Protein AF-A0A0B1SII4-F1 (afdb_monomer)

Structure (mmCIF, N/CA/C/O backbone):
data_AF-A0A0B1SII4-F1
#
_entry.id   AF-A0A0B1SII4-F1
#
loop_
_atom_site.group_PDB
_atom_site.id
_atom_site.type_symbol
_atom_site.label_atom_id
_atom_site.label_alt_id
_atom_site.label_comp_id
_atom_site.label_asym_id
_atom_site.label_entity_id
_atom_site.label_seq_id
_atom_site.pdbx_PDB_ins_code
_atom_site.Cartn_x
_atom_site.Cartn_y
_atom_site.Cartn_z
_atom_site.occupancy
_atom_site.B_iso_or_equiv
_atom_site.auth_seq_id
_atom_site.auth_comp_id
_atom_site.auth_asym_id
_atom_site.auth_atom_id
_atom_site.pdbx_PDB_model_num
ATOM 1 N N . MET A 1 1 ? 3.718 4.381 1.912 1.00 47.94 1 MET A N 1
ATOM 2 C CA . MET A 1 1 ? 2.549 3.876 2.664 1.00 47.94 1 MET A CA 1
ATOM 3 C C . MET A 1 1 ? 2.868 4.078 4.129 1.00 47.94 1 MET A C 1
ATOM 5 O O . MET A 1 1 ? 3.749 3.395 4.626 1.00 47.94 1 MET A O 1
ATOM 9 N N . ASN A 1 2 ? 2.247 5.056 4.789 1.00 59.69 2 ASN A N 1
ATOM 10 C CA . ASN A 1 2 ? 2.608 5.372 6.170 1.00 59.69 2 ASN A CA 1
ATOM 11 C C . ASN A 1 2 ? 1.956 4.338 7.096 1.00 59.69 2 ASN A C 1
ATOM 13 O O . ASN A 1 2 ? 0.733 4.242 7.186 1.00 59.69 2 ASN A O 1
ATOM 17 N N . VAL A 1 3 ? 2.785 3.557 7.780 1.00 67.88 3 VAL A N 1
ATOM 18 C CA . VAL A 1 3 ? 2.404 2.465 8.702 1.00 67.88 3 VAL A CA 1
ATOM 19 C C . VAL A 1 3 ? 1.614 2.961 9.916 1.00 67.88 3 VAL A C 1
ATOM 21 O O . VAL A 1 3 ? 1.026 2.172 10.652 1.00 67.88 3 VAL A O 1
ATOM 24 N N . CYS A 1 4 ? 1.586 4.279 10.125 1.00 70.50 4 CYS A N 1
ATOM 25 C CA . CYS A 1 4 ? 0.935 4.948 11.245 1.00 70.50 4 CYS A CA 1
ATOM 26 C C . CYS A 1 4 ? -0.553 4.592 11.404 1.00 70.50 4 CYS A C 1
ATOM 28 O O . CYS A 1 4 ? -1.051 4.591 12.529 1.00 70.50 4 CYS A O 1
ATOM 30 N N . GLY A 1 5 ? -1.245 4.224 10.319 1.00 76.62 5 GLY A N 1
ATOM 31 C CA . GLY A 1 5 ? -2.632 3.750 10.375 1.00 76.62 5 GLY A CA 1
ATOM 32 C C . GLY A 1 5 ? -2.804 2.475 11.209 1.00 76.62 5 GLY A C 1
ATOM 33 O O . GLY A 1 5 ? -3.743 2.380 11.997 1.00 76.62 5 GLY A O 1
ATOM 34 N N . PHE A 1 6 ? -1.860 1.533 11.125 1.00 78.31 6 PHE A N 1
ATOM 35 C CA . PHE A 1 6 ? -1.933 0.277 11.878 1.00 78.31 6 PHE A CA 1
ATOM 36 C C . PHE A 1 6 ? -1.805 0.488 13.390 1.00 78.31 6 PHE A C 1
ATOM 38 O O . PHE A 1 6 ? -2.457 -0.208 14.164 1.00 78.31 6 PHE A O 1
ATOM 45 N N . GLY A 1 7 ? -1.049 1.503 13.825 1.00 79.06 7 GLY A N 1
ATOM 46 C CA . GLY A 1 7 ? -0.956 1.862 15.243 1.00 79.06 7 GLY A CA 1
ATOM 47 C C . GLY A 1 7 ? -2.292 2.321 15.839 1.00 79.06 7 GLY A C 1
ATOM 48 O O . GLY A 1 7 ? -2.553 2.091 17.017 1.00 79.06 7 GLY A O 1
ATOM 49 N N . ILE A 1 8 ? -3.166 2.930 15.031 1.00 81.81 8 ILE A N 1
ATOM 50 C CA . ILE A 1 8 ? -4.516 3.315 15.464 1.00 81.81 8 ILE A CA 1
ATOM 51 C C . ILE A 1 8 ? -5.404 2.075 15.613 1.00 81.81 8 ILE A C 1
ATOM 53 O O . ILE A 1 8 ? -6.178 2.002 16.562 1.00 81.81 8 ILE A O 1
ATOM 57 N N . PHE A 1 9 ? -5.283 1.087 14.722 1.00 85.06 9 PHE A N 1
ATOM 58 C CA . PHE A 1 9 ? -6.059 -0.157 14.808 1.00 85.06 9 PHE A CA 1
ATOM 59 C C . PHE A 1 9 ? -5.733 -0.961 16.068 1.00 85.06 9 PHE A C 1
ATOM 61 O O . PHE A 1 9 ? -6.651 -1.474 16.710 1.00 85.06 9 PHE A O 1
ATOM 68 N N . GLU A 1 10 ? -4.458 -0.986 16.463 1.00 81.81 10 GLU A N 1
ATOM 69 C CA . GLU A 1 10 ? -4.010 -1.593 17.720 1.00 81.81 10 GLU A CA 1
ATOM 70 C C . GLU A 1 10 ? -4.654 -0.903 18.934 1.00 81.81 10 GLU A C 1
ATOM 72 O O . GLU A 1 10 ? -5.249 -1.555 19.794 1.00 81.81 10 GLU A O 1
ATOM 77 N N . LEU A 1 11 ? -4.626 0.437 18.972 1.00 82.56 11 LEU A N 1
ATOM 78 C CA . LEU A 1 11 ? -5.275 1.227 20.029 1.00 82.56 11 LEU A CA 1
ATOM 79 C C . LEU A 1 11 ? -6.797 1.024 20.059 1.00 82.56 11 LEU A C 1
ATOM 81 O O . LEU A 1 11 ? -7.397 0.994 21.135 1.00 82.56 11 LEU A O 1
ATOM 85 N N . ALA A 1 12 ? -7.408 0.837 18.889 1.00 83.62 12 ALA A N 1
ATOM 86 C CA . ALA A 1 12 ? -8.835 0.589 18.736 1.00 83.62 12 ALA A CA 1
ATOM 87 C C . ALA A 1 12 ? -9.228 -0.875 19.008 1.00 83.62 12 ALA A C 1
ATOM 89 O O . ALA A 1 12 ? -10.408 -1.213 18.932 1.00 83.62 12 ALA A O 1
ATOM 90 N N . LYS A 1 13 ? -8.269 -1.756 19.328 1.00 85.00 13 LYS A N 1
ATOM 91 C CA . LYS A 1 13 ? -8.484 -3.202 19.521 1.00 85.00 13 LYS A CA 1
ATOM 92 C C . LYS A 1 13 ? -9.151 -3.881 18.313 1.00 85.00 13 LYS A C 1
ATOM 94 O O . LYS A 1 13 ? -9.895 -4.854 18.470 1.00 85.00 13 LYS A O 1
ATOM 99 N N . ILE A 1 14 ? -8.895 -3.383 17.103 1.00 84.06 14 ILE A N 1
ATOM 100 C CA . ILE A 1 14 ? -9.401 -3.976 15.862 1.00 84.06 14 ILE A CA 1
ATOM 101 C C . ILE A 1 14 ? -8.502 -5.161 15.513 1.00 84.06 14 ILE A C 1
ATOM 103 O O . ILE A 1 14 ? -7.381 -4.992 15.050 1.00 84.06 14 ILE A O 1
ATOM 107 N N . LYS A 1 15 ? -9.008 -6.377 15.737 1.00 72.50 15 LYS A N 1
ATOM 108 C CA . LYS A 1 15 ? -8.231 -7.618 15.568 1.00 72.50 15 LYS A CA 1
ATOM 109 C C . LYS A 1 15 ? -7.927 -7.988 14.113 1.00 72.50 15 LYS A C 1
ATOM 111 O O . LYS A 1 15 ? -7.059 -8.818 13.880 1.00 72.50 15 LYS A O 1
ATOM 116 N N . ALA A 1 16 ? -8.657 -7.426 13.150 1.00 78.88 16 ALA A N 1
ATOM 117 C CA . ALA A 1 16 ? -8.498 -7.740 11.734 1.00 78.88 16 ALA A CA 1
ATOM 118 C C . ALA A 1 16 ? -8.536 -6.457 10.899 1.00 78.88 16 ALA A C 1
ATOM 120 O O . ALA A 1 16 ? -9.565 -5.785 10.827 1.00 78.88 16 ALA A O 1
ATOM 121 N N . ALA A 1 17 ? -7.411 -6.133 10.264 1.00 76.94 17 ALA A N 1
ATOM 122 C CA . ALA A 1 17 ?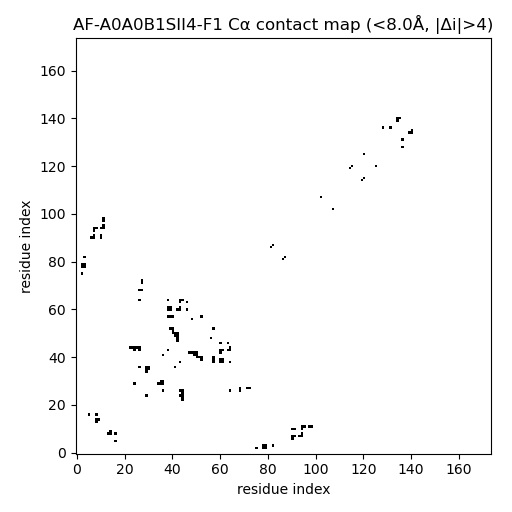 -7.278 -5.032 9.320 1.00 76.94 17 ALA A CA 1
ATOM 123 C C . ALA A 1 17 ? -6.646 -5.563 8.029 1.00 76.94 17 ALA A C 1
ATOM 125 O O . ALA A 1 17 ? -5.602 -6.210 8.073 1.00 76.94 17 ALA A O 1
ATOM 126 N N . ILE A 1 18 ? -7.276 -5.293 6.885 1.00 75.62 18 ILE A N 1
ATOM 127 C CA . ILE A 1 18 ? -6.750 -5.665 5.567 1.00 75.62 18 ILE A CA 1
ATOM 128 C C . ILE A 1 18 ? -6.206 -4.394 4.919 1.00 75.62 18 ILE A C 1
ATOM 130 O O . ILE A 1 18 ? -6.966 -3.493 4.565 1.00 75.62 18 ILE A O 1
ATOM 134 N N . GLY A 1 19 ? -4.884 -4.306 4.792 1.00 72.12 19 GLY A N 1
ATOM 135 C CA . GLY A 1 19 ? -4.238 -3.268 3.995 1.00 72.12 19 GLY A CA 1
ATOM 136 C C . GLY A 1 19 ? -4.219 -3.685 2.529 1.00 72.12 19 GLY A C 1
ATOM 137 O O . GLY A 1 19 ? -3.633 -4.711 2.202 1.00 72.12 19 GLY A O 1
ATOM 138 N N . VAL A 1 20 ? -4.841 -2.900 1.648 1.00 69.88 20 VAL A N 1
ATOM 139 C CA . VAL A 1 20 ? -4.779 -3.130 0.197 1.00 69.88 20 VAL A CA 1
ATOM 140 C C . VAL A 1 20 ? -3.715 -2.213 -0.396 1.00 69.88 20 VAL A C 1
ATOM 142 O O . VAL A 1 20 ? -3.791 -0.993 -0.259 1.00 69.88 20 VAL A O 1
ATOM 145 N N . LEU A 1 21 ? -2.722 -2.805 -1.054 1.00 70.25 21 LEU A N 1
ATOM 146 C CA . LEU A 1 21 ? -1.658 -2.100 -1.760 1.00 70.25 21 LEU A CA 1
ATOM 147 C C . LEU A 1 21 ? -1.489 -2.730 -3.146 1.00 70.25 21 LEU A C 1
ATOM 149 O O . LEU A 1 21 ? -1.474 -3.949 -3.268 1.00 70.25 21 LEU A O 1
ATOM 153 N N . SER A 1 22 ? -1.337 -1.900 -4.178 1.00 70.94 22 SER A N 1
ATOM 154 C CA . SER A 1 22 ? -1.003 -2.356 -5.530 1.00 70.94 22 SER A CA 1
ATOM 155 C C . SER A 1 22 ? 0.499 -2.200 -5.765 1.00 70.94 22 SER A C 1
ATOM 157 O O . SER A 1 22 ? 0.963 -1.106 -6.080 1.00 70.94 22 SER A O 1
ATOM 15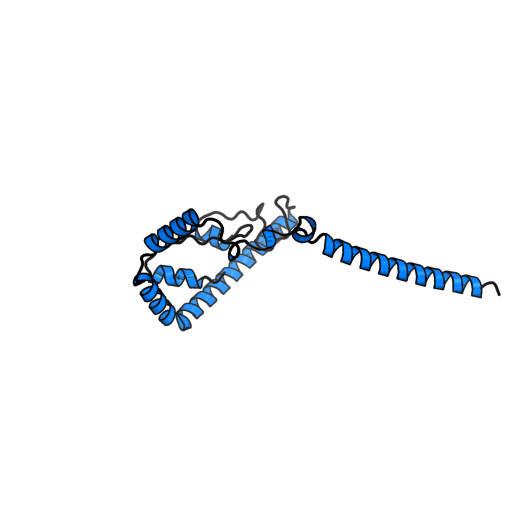9 N N . VAL A 1 23 ? 1.255 -3.284 -5.593 1.00 72.06 23 VAL A N 1
ATOM 160 C CA . VAL A 1 23 ? 2.693 -3.396 -5.902 1.00 72.06 23 VAL A CA 1
ATOM 161 C C . VAL A 1 23 ? 2.990 -4.804 -6.424 1.00 72.06 23 VAL A C 1
ATOM 163 O O . VAL A 1 23 ? 2.225 -5.721 -6.143 1.00 72.06 23 VAL A O 1
ATOM 166 N N . VAL A 1 24 ? 4.083 -4.971 -7.181 1.00 66.81 24 VAL A N 1
ATOM 167 C CA . VAL A 1 24 ? 4.459 -6.248 -7.829 1.00 66.81 24 VAL A CA 1
ATOM 168 C C . VAL A 1 24 ? 4.608 -7.377 -6.801 1.00 66.81 24 VAL A C 1
ATOM 170 O O . VAL A 1 24 ? 4.025 -8.440 -6.972 1.00 66.81 24 VAL A O 1
ATOM 173 N N . HIS A 1 25 ? 5.326 -7.121 -5.707 1.00 70.75 25 HIS A N 1
ATOM 174 C CA . HIS A 1 25 ? 5.384 -7.959 -4.510 1.00 70.75 25 HIS A CA 1
ATOM 175 C C . HIS A 1 25 ? 6.033 -7.128 -3.390 1.00 70.75 25 HIS A C 1
ATOM 177 O O . HIS A 1 25 ? 6.897 -6.293 -3.668 1.00 70.75 25 HIS A O 1
ATOM 183 N N . LEU A 1 26 ? 5.584 -7.280 -2.139 1.00 75.81 26 LEU A N 1
ATOM 184 C CA . LEU A 1 26 ? 6.151 -6.550 -0.999 1.00 75.81 26 LEU A CA 1
ATOM 185 C C . LEU A 1 26 ? 6.811 -7.527 -0.031 1.00 75.81 26 LEU A C 1
ATOM 187 O O . LEU A 1 26 ? 6.234 -7.905 0.988 1.00 75.81 26 LEU A O 1
ATOM 191 N N . ASP A 1 27 ? 8.047 -7.889 -0.354 1.00 76.06 27 ASP A N 1
ATOM 192 C CA . ASP A 1 27 ? 8.852 -8.925 0.300 1.00 76.06 27 ASP A CA 1
ATOM 193 C C . ASP A 1 27 ? 8.888 -8.785 1.832 1.00 76.06 27 ASP A C 1
ATOM 195 O O . ASP A 1 27 ? 8.830 -9.770 2.566 1.00 76.06 27 ASP A O 1
ATOM 199 N N . THR A 1 28 ? 8.946 -7.547 2.335 1.00 78.62 28 THR A N 1
ATOM 200 C CA . THR A 1 28 ? 8.970 -7.248 3.776 1.00 78.62 28 THR A CA 1
ATOM 201 C C . THR A 1 28 ? 7.666 -7.645 4.468 1.00 78.62 28 THR A C 1
ATOM 203 O O . THR A 1 28 ? 7.690 -8.179 5.574 1.00 78.62 28 THR A O 1
ATOM 206 N N . VAL A 1 29 ? 6.520 -7.390 3.829 1.00 78.69 29 VAL A N 1
ATOM 207 C CA . VAL A 1 29 ? 5.205 -7.745 4.383 1.00 78.69 29 VAL A CA 1
ATOM 208 C C . VAL A 1 29 ? 4.936 -9.233 4.204 1.00 78.69 29 VAL A C 1
ATOM 210 O O . VAL A 1 29 ? 4.465 -9.856 5.147 1.00 78.69 29 VAL A O 1
ATOM 213 N N . SER A 1 30 ? 5.311 -9.803 3.057 1.00 77.44 30 SER A N 1
ATOM 214 C CA . SER A 1 30 ? 5.264 -11.245 2.776 1.00 77.44 30 SER A CA 1
ATOM 215 C C . SER A 1 30 ? 6.014 -12.053 3.849 1.00 77.44 30 SER A C 1
ATOM 217 O O . SER A 1 30 ? 5.442 -12.916 4.515 1.00 77.44 30 SER A O 1
ATOM 219 N N . THR A 1 31 ? 7.246 -11.645 4.171 1.00 78.56 31 THR A N 1
ATOM 220 C CA . THR A 1 31 ? 8.025 -12.254 5.264 1.00 78.56 31 THR A CA 1
ATOM 221 C C . THR A 1 31 ? 7.334 -12.103 6.626 1.00 78.56 31 THR A C 1
ATOM 223 O O . THR A 1 31 ? 7.334 -13.033 7.429 1.00 78.56 31 THR A O 1
ATOM 226 N N . ALA A 1 32 ? 6.720 -10.947 6.902 1.00 77.50 32 ALA A N 1
ATOM 227 C CA . ALA A 1 32 ? 6.040 -10.691 8.173 1.00 77.50 32 ALA A CA 1
ATOM 228 C C . ALA A 1 32 ? 4.761 -11.530 8.363 1.00 77.50 32 ALA A C 1
ATOM 230 O O . ALA A 1 32 ? 4.409 -11.842 9.500 1.00 77.50 32 ALA A O 1
ATOM 231 N N . ILE A 1 33 ? 4.084 -11.912 7.275 1.00 81.25 33 ILE A N 1
ATOM 232 C CA . ILE A 1 33 ? 2.921 -12.815 7.306 1.00 81.25 33 ILE A CA 1
ATOM 233 C C . ILE A 1 33 ? 3.313 -14.300 7.221 1.00 81.25 33 ILE A C 1
ATOM 235 O O . ILE A 1 33 ? 2.436 -15.160 7.256 1.00 81.25 33 ILE A O 1
ATOM 239 N N . GLY A 1 34 ? 4.613 -14.607 7.140 1.00 79.94 34 GLY A N 1
ATOM 240 C CA . GLY A 1 34 ? 5.136 -15.973 7.074 1.00 79.94 34 GLY A CA 1
ATOM 241 C C . GLY A 1 34 ? 5.158 -16.581 5.669 1.00 79.94 34 GLY A C 1
ATOM 242 O O . GLY A 1 34 ? 5.316 -17.792 5.535 1.00 79.94 34 GLY A O 1
ATOM 243 N N . GLU A 1 35 ? 5.008 -15.770 4.625 1.00 82.31 35 GLU A N 1
ATOM 244 C CA . GLU A 1 35 ? 5.162 -16.210 3.242 1.00 82.31 35 GLU A CA 1
ATOM 245 C C . GLU A 1 35 ? 6.660 -16.202 2.851 1.00 82.31 35 GLU A C 1
ATOM 247 O O . GLU A 1 35 ? 7.370 -15.224 3.112 1.00 82.31 35 GLU A O 1
ATOM 252 N N . PRO A 1 36 ? 7.190 -17.295 2.266 1.00 80.62 36 PRO A N 1
ATOM 253 C CA . PRO A 1 36 ? 8.594 -17.373 1.881 1.00 80.62 36 PRO A CA 1
ATOM 254 C C . PRO A 1 36 ? 8.874 -16.544 0.619 1.00 80.62 36 PRO A C 1
ATOM 256 O O . PRO A 1 36 ? 8.312 -16.798 -0.444 1.00 80.62 36 PRO A O 1
ATOM 259 N N . VAL A 1 37 ? 9.812 -15.600 0.711 1.00 80.44 37 VAL A N 1
ATOM 260 C CA . VAL A 1 37 ? 10.256 -14.788 -0.433 1.00 80.44 37 VAL A CA 1
ATOM 261 C C . VAL A 1 37 ? 11.310 -15.550 -1.238 1.00 80.44 37 VAL A C 1
ATOM 263 O O . VAL A 1 37 ? 12.332 -15.972 -0.692 1.00 80.44 37 VAL A O 1
ATOM 266 N N . ILE A 1 38 ? 11.095 -15.695 -2.551 1.00 83.19 38 ILE A N 1
ATOM 267 C CA . ILE A 1 38 ? 11.994 -16.439 -3.447 1.00 83.19 38 ILE A CA 1
ATOM 268 C C . ILE A 1 38 ? 12.612 -15.491 -4.497 1.00 83.19 38 ILE A C 1
ATOM 270 O O . ILE A 1 38 ? 12.123 -15.385 -5.625 1.00 83.19 38 ILE A O 1
ATOM 274 N N . PRO A 1 39 ? 13.739 -14.826 -4.181 1.00 82.44 39 PRO A N 1
ATOM 275 C CA . PRO A 1 39 ? 14.354 -13.820 -5.054 1.00 82.44 39 PRO A CA 1
ATOM 276 C C . PRO A 1 39 ? 15.033 -14.407 -6.307 1.00 82.44 39 PRO A C 1
ATOM 278 O O . PRO A 1 39 ? 15.622 -13.672 -7.098 1.00 82.44 39 PRO A O 1
ATOM 281 N N . SER A 1 40 ? 15.005 -15.732 -6.494 1.00 81.19 40 SER A N 1
ATOM 282 C CA . SER A 1 40 ? 15.596 -16.396 -7.662 1.00 81.19 40 SER A CA 1
ATOM 283 C C . SER A 1 40 ? 14.735 -16.288 -8.921 1.00 81.19 40 SER A C 1
ATOM 285 O O . SER A 1 40 ? 15.288 -16.377 -10.015 1.00 81.19 40 SER A 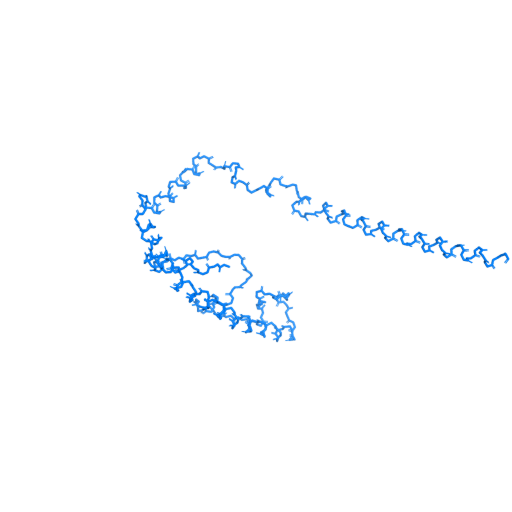O 1
ATOM 287 N N . TYR A 1 41 ? 13.423 -16.091 -8.777 1.00 81.56 41 TYR A N 1
ATOM 288 C CA . TYR A 1 41 ? 12.500 -15.864 -9.893 1.00 81.56 41 TYR A CA 1
ATOM 289 C C . TYR A 1 41 ? 11.588 -14.650 -9.672 1.00 81.56 41 TYR A C 1
ATOM 291 O O . TYR A 1 41 ? 11.132 -14.083 -10.655 1.00 81.56 41 TYR A O 1
ATOM 299 N N . VAL A 1 42 ? 11.362 -14.212 -8.423 1.00 84.12 42 VAL A N 1
ATOM 300 C CA . VAL A 1 42 ? 10.568 -13.009 -8.116 1.00 84.12 42 VAL A CA 1
ATOM 301 C C . VAL A 1 42 ? 11.463 -11.764 -8.142 1.00 84.12 42 VAL A C 1
ATOM 303 O O . VAL A 1 42 ? 12.409 -11.680 -7.347 1.00 84.12 42 VAL A O 1
ATOM 306 N N . PRO A 1 43 ? 11.203 -10.777 -9.017 1.00 83.62 43 PRO A N 1
ATOM 307 C CA . PRO A 1 43 ? 11.925 -9.510 -9.011 1.00 83.62 43 PRO A CA 1
ATOM 308 C C . PRO A 1 43 ? 11.595 -8.685 -7.761 1.00 83.62 43 PRO A C 1
ATOM 310 O O . PRO A 1 43 ? 10.431 -8.546 -7.393 1.00 83.62 43 PRO A O 1
ATOM 313 N N . GLY A 1 44 ? 12.612 -8.094 -7.127 1.00 80.06 44 GLY A N 1
ATOM 314 C CA . GLY A 1 44 ? 12.400 -7.194 -5.990 1.00 80.06 44 GLY A CA 1
ATOM 315 C C . GLY A 1 44 ? 11.662 -5.898 -6.381 1.00 80.06 44 GLY A C 1
ATOM 316 O O . GLY A 1 44 ? 11.640 -5.535 -7.559 1.00 80.06 44 GLY A O 1
ATOM 317 N N . PRO A 1 45 ? 11.136 -5.124 -5.410 1.00 72.88 45 PRO A N 1
ATOM 318 C CA . PRO A 1 45 ? 10.229 -3.981 -5.628 1.00 72.88 45 PRO A CA 1
ATOM 319 C C . PRO A 1 45 ? 10.776 -2.812 -6.477 1.00 72.88 45 PRO A C 1
ATOM 321 O O . PRO A 1 45 ? 10.021 -1.909 -6.831 1.00 72.88 45 PRO A O 1
ATOM 324 N N . TYR A 1 46 ? 12.064 -2.829 -6.836 1.00 73.00 46 TYR A N 1
ATOM 325 C CA . TYR A 1 46 ? 12.723 -1.843 -7.711 1.00 73.00 46 TYR A CA 1
ATOM 326 C C . TYR A 1 46 ? 13.550 -2.476 -8.833 1.00 73.00 46 TYR A C 1
ATOM 328 O O . TYR A 1 46 ? 14.343 -1.808 -9.502 1.00 73.00 46 TYR A O 1
ATOM 336 N N . SER A 1 47 ? 13.402 -3.782 -9.016 1.00 77.94 47 SER A N 1
ATOM 337 C CA . SER A 1 47 ? 14.089 -4.521 -10.055 1.00 77.94 47 SER A CA 1
ATOM 338 C C . SER A 1 47 ? 13.448 -4.238 -11.413 1.00 77.94 47 SER A C 1
ATOM 340 O O . SER A 1 47 ? 12.229 -4.163 -11.535 1.00 77.94 47 SER A O 1
ATOM 342 N N . LYS A 1 48 ? 14.276 -4.078 -12.449 1.00 78.62 48 LYS A N 1
ATOM 343 C CA . LYS A 1 48 ? 13.815 -3.991 -13.848 1.00 78.62 48 LYS A CA 1
ATOM 344 C C . LYS A 1 48 ? 13.748 -5.366 -14.519 1.00 78.62 48 LYS A C 1
ATOM 346 O O . LYS A 1 48 ? 13.438 -5.445 -15.704 1.00 78.62 48 LYS A O 1
ATOM 351 N N . TYR A 1 49 ? 14.122 -6.419 -13.797 1.00 81.81 49 TYR A N 1
ATOM 352 C CA . TYR A 1 49 ? 14.177 -7.772 -14.328 1.00 81.81 49 TYR A CA 1
ATOM 353 C C . TYR A 1 49 ? 12.771 -8.388 -14.335 1.00 81.81 49 TYR A C 1
ATOM 355 O O . TYR A 1 49 ? 11.978 -8.112 -13.439 1.00 81.81 49 TYR A O 1
ATOM 363 N N . GLY A 1 50 ? 12.463 -9.193 -15.352 1.00 77.56 50 GLY A N 1
ATOM 364 C CA . GLY A 1 50 ? 11.249 -10.018 -15.391 1.00 77.56 50 GLY A CA 1
ATOM 365 C C . GLY A 1 50 ? 11.504 -11.425 -14.843 1.00 77.56 50 GLY A C 1
ATOM 366 O O . GLY A 1 50 ? 12.588 -11.704 -14.340 1.00 77.56 50 GLY A O 1
ATOM 367 N N . ASP A 1 51 ? 10.538 -12.329 -15.003 1.00 76.44 51 ASP A N 1
ATOM 368 C CA . ASP A 1 51 ? 10.606 -13.706 -14.471 1.00 76.44 51 ASP A CA 1
ATOM 369 C C . ASP A 1 51 ? 11.751 -14.544 -15.082 1.00 76.44 51 ASP A C 1
ATOM 371 O O . ASP A 1 51 ? 12.258 -15.489 -14.477 1.00 76.44 51 ASP A O 1
ATOM 375 N N . GLY A 1 52 ? 12.200 -14.181 -16.287 1.00 81.38 52 GLY A N 1
ATOM 376 C CA . GLY A 1 52 ? 13.365 -14.767 -16.947 1.00 81.38 52 GLY A CA 1
ATOM 377 C C . GLY A 1 52 ? 14.661 -14.047 -16.577 1.00 81.38 52 GLY A C 1
ATOM 378 O O . GLY A 1 52 ? 15.123 -13.208 -17.344 1.00 81.38 52 GLY A O 1
ATOM 379 N N . MET A 1 53 ? 15.259 -14.384 -15.430 1.00 82.19 53 MET A N 1
ATOM 380 C CA . MET A 1 53 ? 16.552 -13.831 -14.997 1.00 82.19 53 MET A CA 1
ATOM 381 C C . MET A 1 53 ? 17.727 -14.765 -15.303 1.00 82.19 53 MET A C 1
ATOM 383 O O . MET A 1 53 ? 17.701 -15.958 -14.982 1.00 82.19 53 MET A O 1
ATOM 387 N N . ASN A 1 54 ? 18.821 -14.210 -15.825 1.00 87.75 54 ASN A N 1
ATOM 388 C CA . ASN A 1 54 ? 20.098 -14.921 -15.900 1.00 87.75 54 ASN A CA 1
ATOM 389 C C . ASN A 1 54 ? 20.788 -15.002 -14.519 1.00 87.75 54 ASN A C 1
ATOM 391 O O . ASN A 1 54 ? 20.358 -14.405 -13.533 1.00 87.75 54 ASN A O 1
ATOM 395 N N . PHE A 1 55 ? 21.875 -15.772 -14.407 1.00 88.00 55 PHE A N 1
ATOM 396 C CA . PHE A 1 55 ? 22.569 -15.972 -13.125 1.00 88.00 55 PHE A CA 1
ATOM 397 C C . PHE A 1 55 ? 23.020 -14.658 -12.456 1.00 88.00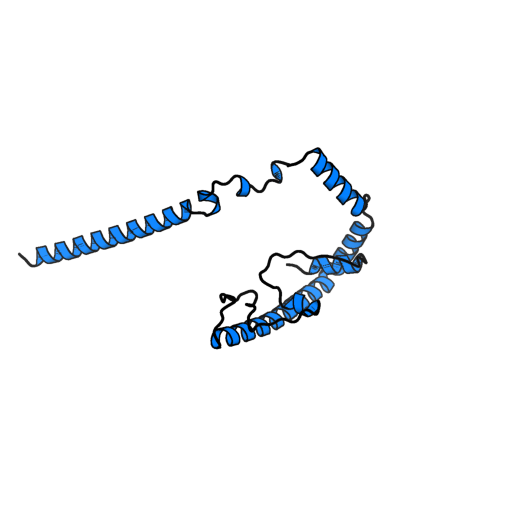 55 PHE A C 1
ATOM 399 O O . PHE A 1 55 ? 22.833 -14.488 -11.251 1.00 88.00 55 PHE A O 1
ATOM 406 N N . ILE A 1 56 ? 23.566 -13.718 -13.232 1.00 86.75 56 ILE A N 1
ATOM 407 C CA . ILE A 1 56 ? 24.069 -12.436 -12.721 1.00 86.75 56 ILE A CA 1
ATOM 408 C C . ILE A 1 56 ? 22.916 -11.529 -12.281 1.00 86.75 56 ILE A C 1
ATOM 410 O O . ILE A 1 56 ? 23.017 -10.849 -11.260 1.00 86.75 56 ILE A O 1
ATOM 414 N N . GLU A 1 57 ? 21.810 -11.534 -13.018 1.00 86.50 57 GLU A N 1
ATOM 415 C CA . GLU A 1 57 ? 20.585 -10.821 -12.657 1.00 86.50 57 GLU A CA 1
ATOM 416 C C . GLU A 1 57 ? 19.981 -11.374 -11.371 1.00 86.50 57 GLU A C 1
ATOM 418 O O . GLU A 1 57 ? 19.660 -10.585 -10.487 1.00 86.50 57 GLU A O 1
ATOM 423 N N . ARG A 1 58 ? 19.938 -12.702 -11.195 1.00 85.94 58 ARG A N 1
ATOM 424 C CA . ARG A 1 58 ? 19.494 -13.325 -9.936 1.00 85.94 58 ARG A CA 1
ATOM 425 C C . ARG A 1 58 ? 20.370 -12.919 -8.753 1.00 85.94 58 ARG A C 1
ATOM 427 O O . ARG A 1 58 ? 19.844 -12.584 -7.696 1.00 85.94 58 ARG A O 1
ATOM 434 N N . ALA A 1 59 ? 21.693 -12.891 -8.927 1.00 88.31 59 ALA A N 1
ATOM 435 C CA . ALA A 1 59 ? 22.613 -12.455 -7.874 1.00 88.31 59 ALA A CA 1
ATOM 436 C C . ALA A 1 59 ? 22.402 -10.975 -7.497 1.00 88.31 59 ALA A C 1
ATOM 438 O O . ALA A 1 59 ? 22.344 -10.629 -6.316 1.00 88.31 59 ALA A O 1
ATOM 439 N N . LYS A 1 60 ? 22.227 -10.099 -8.496 1.00 86.62 60 LYS A N 1
ATOM 440 C CA . LYS A 1 60 ? 21.921 -8.676 -8.281 1.00 86.62 60 LYS A CA 1
ATOM 441 C C . LYS A 1 60 ? 20.543 -8.470 -7.652 1.00 86.62 60 LYS A C 1
ATOM 443 O O . LYS A 1 60 ? 20.405 -7.607 -6.791 1.00 86.62 60 LYS A O 1
ATOM 448 N N . ASN A 1 61 ? 19.545 -9.253 -8.059 1.00 88.06 61 ASN A N 1
ATOM 449 C CA . ASN A 1 61 ? 18.196 -9.214 -7.504 1.00 88.06 61 ASN A CA 1
ATOM 450 C C . ASN A 1 61 ? 18.203 -9.621 -6.027 1.00 88.06 61 ASN A C 1
ATOM 452 O O . ASN A 1 61 ? 17.679 -8.883 -5.202 1.00 88.06 61 ASN A O 1
ATOM 456 N N . LEU A 1 62 ? 18.887 -10.716 -5.675 1.00 87.44 62 LEU A N 1
ATOM 457 C CA . LEU A 1 62 ? 19.061 -11.143 -4.283 1.00 87.44 62 LEU A CA 1
ATOM 458 C C . LEU A 1 62 ? 19.707 -10.045 -3.429 1.00 87.44 62 LEU A C 1
ATOM 460 O O . LEU A 1 62 ? 19.192 -9.716 -2.363 1.00 87.44 62 LEU A O 1
ATOM 464 N N . LEU A 1 63 ? 20.802 -9.444 -3.904 1.00 87.50 63 LEU A N 1
ATOM 465 C CA . LEU A 1 63 ? 21.445 -8.325 -3.208 1.00 87.50 63 LEU A CA 1
ATOM 466 C C . LEU A 1 63 ? 20.492 -7.136 -3.043 1.00 87.50 63 LEU A C 1
ATOM 468 O O . LEU A 1 63 ? 20.398 -6.575 -1.954 1.00 87.50 63 LEU A O 1
ATOM 472 N N . GLY A 1 64 ? 19.758 -6.776 -4.098 1.00 86.25 64 GLY A N 1
ATOM 473 C CA . GLY A 1 64 ? 18.767 -5.702 -4.065 1.00 86.25 64 GLY A CA 1
ATOM 474 C C . GLY A 1 64 ? 17.640 -5.958 -3.063 1.00 86.25 64 GLY A C 1
ATOM 475 O O . GLY A 1 64 ? 17.276 -5.050 -2.320 1.00 86.25 64 GLY A O 1
ATOM 476 N N . VAL A 1 65 ? 17.138 -7.192 -2.986 1.00 85.12 65 VAL A N 1
ATOM 477 C CA . VAL A 1 65 ? 16.097 -7.601 -2.032 1.00 85.12 65 VAL A CA 1
ATOM 478 C C . VAL A 1 65 ? 16.625 -7.562 -0.598 1.00 85.12 65 VAL A C 1
ATOM 480 O O . VAL A 1 65 ? 15.999 -6.941 0.253 1.00 85.12 65 VAL A O 1
ATOM 483 N N . VAL A 1 66 ? 17.802 -8.130 -0.318 1.00 85.00 66 VAL A N 1
ATOM 484 C CA . VAL A 1 66 ? 18.384 -8.158 1.040 1.00 85.00 66 VAL A CA 1
ATOM 485 C C . VAL A 1 66 ? 18.703 -6.742 1.543 1.00 85.00 66 VAL A C 1
ATOM 487 O O . VAL A 1 66 ? 18.357 -6.364 2.668 1.00 85.00 66 VAL A O 1
ATOM 490 N N . LEU A 1 67 ? 19.337 -5.918 0.704 1.00 85.25 67 LEU A N 1
ATOM 491 C CA . LEU A 1 67 ? 19.650 -4.524 1.036 1.00 85.25 67 LEU A CA 1
ATOM 492 C C . LEU A 1 67 ? 18.379 -3.672 1.148 1.00 85.25 67 LEU A C 1
ATOM 494 O O . LEU A 1 67 ? 18.267 -2.831 2.043 1.00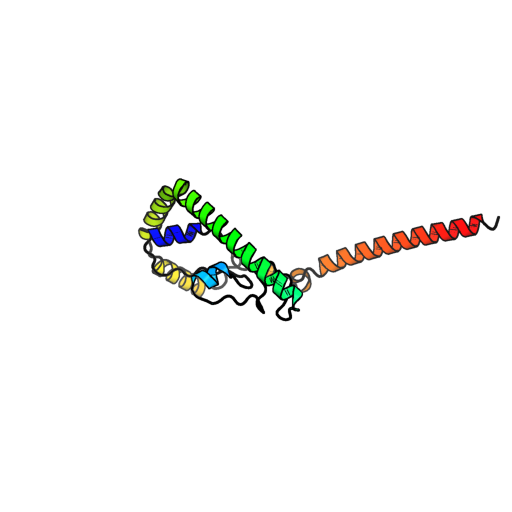 85.25 67 LEU A O 1
ATOM 498 N N . GLY A 1 68 ? 17.403 -3.920 0.275 1.00 83.88 68 GLY A N 1
ATOM 499 C CA . GLY A 1 68 ? 16.094 -3.283 0.311 1.00 83.88 68 GLY A CA 1
ATOM 500 C C . GLY A 1 68 ? 15.365 -3.594 1.612 1.00 83.88 68 GLY A C 1
ATOM 501 O O . GLY A 1 68 ? 15.012 -2.673 2.343 1.00 83.88 68 GLY A O 1
ATOM 502 N N . GLN A 1 69 ? 15.209 -4.874 1.953 1.00 82.00 69 GLN A N 1
ATOM 503 C CA . GLN A 1 69 ? 14.547 -5.327 3.179 1.00 82.00 69 GLN A CA 1
ATOM 504 C C . GLN A 1 69 ? 15.186 -4.717 4.428 1.00 82.00 69 GLN A C 1
ATOM 506 O O . GLN A 1 69 ? 14.487 -4.131 5.254 1.00 82.00 69 GLN A O 1
ATOM 511 N N . THR A 1 70 ? 16.513 -4.785 4.557 1.00 83.31 70 THR A N 1
ATOM 512 C CA . THR A 1 70 ? 17.210 -4.222 5.726 1.00 83.31 70 THR A CA 1
ATOM 513 C C . THR A 1 70 ? 17.036 -2.706 5.843 1.00 83.31 70 THR A C 1
ATOM 515 O O . THR A 1 70 ? 16.885 -2.187 6.950 1.00 83.31 70 THR A O 1
ATOM 518 N N . THR A 1 71 ? 17.007 -1.988 4.720 1.00 84.50 71 THR A N 1
ATOM 519 C CA . THR A 1 71 ? 16.763 -0.539 4.696 1.00 84.50 71 THR A CA 1
ATOM 520 C C . THR A 1 71 ? 15.318 -0.213 5.060 1.00 84.50 71 THR A C 1
ATOM 522 O O . THR A 1 71 ? 15.079 0.630 5.926 1.00 84.50 71 THR A O 1
ATOM 525 N N . PHE A 1 72 ? 14.352 -0.916 4.465 1.00 83.50 72 PHE A N 1
ATOM 526 C CA . PHE A 1 72 ? 12.933 -0.730 4.752 1.00 83.50 72 PHE A CA 1
ATOM 527 C C . PHE A 1 72 ? 12.614 -0.978 6.220 1.00 83.50 72 PHE A C 1
ATOM 529 O O . PHE A 1 72 ? 11.979 -0.137 6.843 1.00 83.50 72 PHE A O 1
ATOM 536 N N . VAL A 1 73 ? 13.105 -2.069 6.809 1.00 84.44 73 VAL A N 1
ATOM 537 C CA . VAL A 1 73 ? 12.873 -2.363 8.231 1.00 84.44 73 VAL A CA 1
ATOM 538 C C . VAL A 1 73 ? 13.378 -1.221 9.120 1.00 84.44 73 VAL A C 1
ATOM 540 O O . VAL A 1 73 ? 12.667 -0.790 10.026 1.00 84.44 73 VAL A O 1
ATOM 543 N N . LYS A 1 74 ? 14.559 -0.658 8.834 1.00 87.00 74 LYS A N 1
ATOM 544 C CA . LYS A 1 74 ? 15.102 0.484 9.592 1.00 87.00 74 LYS A CA 1
ATOM 545 C C . LYS A 1 74 ? 14.241 1.740 9.463 1.00 87.00 74 LYS A C 1
ATOM 547 O O . LYS A 1 74 ? 13.975 2.393 10.471 1.00 87.00 74 LYS A O 1
ATOM 552 N N . VAL A 1 75 ? 13.791 2.067 8.251 1.00 86.94 75 VAL A N 1
ATOM 553 C CA . VAL A 1 75 ? 12.899 3.213 8.008 1.00 86.94 75 VAL A CA 1
ATOM 554 C C . VAL A 1 75 ? 11.579 3.027 8.754 1.00 86.94 75 VAL A C 1
ATOM 556 O O . VAL A 1 75 ? 11.163 3.917 9.488 1.00 86.94 75 VAL A O 1
ATOM 559 N N . TYR A 1 76 ? 10.974 1.843 8.660 1.00 83.06 76 TYR A N 1
ATOM 560 C CA . TYR A 1 76 ? 9.731 1.511 9.356 1.00 83.06 76 TYR A CA 1
ATOM 561 C C . TYR A 1 76 ? 9.878 1.615 10.881 1.00 83.06 76 TYR A C 1
ATOM 563 O O . TYR A 1 76 ? 8.999 2.160 11.553 1.00 83.06 76 TYR A O 1
ATOM 571 N N . HIS A 1 77 ? 10.993 1.138 11.443 1.00 86.44 77 HIS A N 1
ATOM 572 C CA . HIS A 1 77 ? 11.280 1.295 12.869 1.00 86.44 77 HIS A CA 1
ATOM 573 C C . HIS A 1 77 ? 11.420 2.767 13.266 1.00 86.44 77 HIS A C 1
ATOM 575 O O . HIS A 1 77 ? 10.797 3.190 14.240 1.00 86.44 77 HIS A O 1
ATOM 581 N N . SER A 1 78 ? 12.168 3.557 12.492 1.00 87.88 78 SER A N 1
ATOM 582 C CA . SER A 1 78 ? 12.339 4.994 12.732 1.00 87.88 78 SER A CA 1
ATOM 583 C C . SER A 1 78 ? 11.007 5.750 12.687 1.00 87.88 78 SER A C 1
ATOM 585 O O . SER A 1 78 ? 10.694 6.507 13.609 1.00 87.88 78 SER A O 1
ATOM 587 N N . GLU A 1 79 ? 10.179 5.492 11.672 1.00 84.50 79 GLU A N 1
ATOM 588 C CA . GLU A 1 79 ? 8.839 6.073 11.559 1.00 84.50 79 GLU A CA 1
ATOM 589 C C . GLU A 1 79 ? 7.948 5.672 12.737 1.00 84.50 79 GLU A C 1
ATOM 591 O O . GLU A 1 79 ? 7.247 6.510 13.306 1.00 84.50 79 GLU A O 1
ATOM 596 N N . THR A 1 80 ? 7.998 4.402 13.146 1.00 82.50 80 THR A N 1
ATOM 597 C CA . THR A 1 80 ? 7.206 3.892 14.272 1.00 82.50 80 THR A CA 1
ATOM 598 C C . THR A 1 80 ? 7.623 4.545 15.590 1.00 82.50 80 THR A C 1
ATOM 600 O O . THR A 1 80 ? 6.765 4.909 16.397 1.00 82.50 80 THR A O 1
ATOM 603 N N . GLU A 1 81 ? 8.921 4.733 15.827 1.00 85.81 81 GLU A N 1
ATOM 604 C CA . GLU A 1 81 ? 9.414 5.437 17.013 1.00 85.81 81 GLU A CA 1
ATOM 605 C C . GLU A 1 81 ? 9.021 6.915 17.015 1.00 85.81 81 GLU A C 1
ATOM 607 O O . GLU A 1 81 ? 8.535 7.420 18.031 1.00 85.81 81 GLU A O 1
ATOM 612 N N . ALA A 1 82 ? 9.181 7.604 15.883 1.00 85.31 82 ALA A N 1
ATOM 613 C CA . ALA A 1 82 ? 8.762 8.994 15.730 1.00 85.31 82 ALA A CA 1
ATOM 614 C C . ALA A 1 82 ? 7.248 9.148 15.949 1.00 85.31 82 ALA A C 1
ATOM 616 O O . ALA A 1 82 ? 6.804 10.083 16.622 1.00 85.31 82 ALA A O 1
ATOM 617 N N . PHE A 1 83 ? 6.458 8.194 15.450 1.00 82.56 83 PHE A N 1
ATOM 618 C CA . PHE A 1 83 ? 5.019 8.133 15.671 1.00 82.56 83 PHE A CA 1
ATOM 619 C C . PHE A 1 83 ? 4.671 7.963 17.153 1.00 82.56 83 PHE A C 1
ATOM 621 O O . PHE A 1 83 ? 3.871 8.732 17.688 1.00 82.56 83 PHE A O 1
ATOM 628 N N . ARG A 1 84 ? 5.307 7.013 17.851 1.00 80.94 84 ARG A N 1
ATOM 629 C CA . ARG A 1 84 ? 5.079 6.807 19.291 1.00 80.94 84 ARG A CA 1
ATOM 630 C C . ARG A 1 84 ? 5.459 8.034 20.119 1.00 80.94 84 ARG A C 1
ATOM 632 O O . ARG A 1 84 ? 4.731 8.376 21.044 1.00 80.94 84 ARG A O 1
ATOM 639 N N . LYS A 1 85 ? 6.562 8.709 19.789 1.00 84.69 85 LYS A N 1
ATOM 640 C CA . LYS A 1 85 ? 7.024 9.892 20.534 1.00 84.69 85 LYS A CA 1
ATOM 641 C C . LYS A 1 85 ? 6.112 11.103 20.331 1.00 84.69 85 LYS A C 1
ATOM 643 O O . LYS A 1 85 ? 5.703 11.723 21.307 1.00 84.69 85 LYS A O 1
ATOM 648 N N . ASN A 1 86 ? 5.772 11.425 19.083 1.00 83.75 86 ASN A N 1
ATOM 649 C CA . ASN A 1 86 ? 5.129 12.702 18.751 1.00 83.75 86 ASN A CA 1
ATOM 650 C C . ASN A 1 86 ? 3.609 12.604 18.569 1.00 83.75 86 ASN A C 1
ATOM 652 O O . ASN A 1 86 ? 2.891 13.578 18.790 1.00 83.75 86 ASN A O 1
ATOM 656 N N . TYR A 1 87 ? 3.100 11.436 18.176 1.00 82.44 87 TYR A N 1
ATOM 657 C CA . TYR A 1 87 ? 1.717 11.285 17.723 1.00 82.44 87 TYR A CA 1
ATOM 658 C C . TYR A 1 87 ? 0.887 10.323 18.576 1.00 82.44 87 TYR A C 1
ATOM 660 O O . TYR A 1 87 ? -0.326 10.286 18.394 1.00 82.44 87 TYR A O 1
ATOM 668 N N . ALA A 1 88 ? 1.466 9.617 19.558 1.00 79.94 88 ALA A N 1
ATOM 669 C CA . ALA A 1 88 ? 0.733 8.646 20.383 1.00 79.94 88 ALA A CA 1
ATOM 670 C C . ALA A 1 88 ? -0.499 9.234 21.091 1.00 79.94 88 ALA A C 1
ATOM 672 O O . ALA A 1 88 ? -1.555 8.604 21.118 1.00 79.94 88 ALA A O 1
ATOM 673 N N . ARG A 1 89 ? -0.406 10.461 21.625 1.00 86.44 89 ARG A N 1
ATOM 674 C CA . ARG A 1 89 ? -1.544 11.129 22.286 1.00 86.44 89 ARG A CA 1
ATOM 675 C C . ARG A 1 89 ? -2.682 11.413 21.302 1.00 86.44 89 ARG A C 1
ATOM 677 O O . ARG A 1 89 ? -3.840 11.133 21.600 1.00 86.44 89 ARG A O 1
ATOM 684 N N . ASN A 1 90 ? -2.342 11.936 20.126 1.00 86.75 90 ASN A N 1
ATOM 685 C CA . ASN A 1 90 ? -3.312 12.245 19.077 1.00 86.75 90 ASN A CA 1
ATOM 686 C C . ASN A 1 90 ? -3.904 10.966 18.475 1.00 86.75 90 ASN A C 1
ATOM 688 O O . ASN A 1 90 ? -5.104 10.913 18.231 1.00 86.75 90 ASN A O 1
ATOM 692 N N . ALA A 1 91 ? -3.092 9.922 18.311 1.00 85.12 91 ALA A N 1
ATOM 693 C CA . ALA A 1 91 ? -3.527 8.607 17.861 1.00 85.12 91 ALA A CA 1
ATOM 694 C C . ALA A 1 91 ? -4.505 7.965 18.853 1.00 85.12 91 ALA A C 1
ATOM 696 O O . ALA A 1 91 ? -5.524 7.427 18.432 1.00 85.12 91 ALA A O 1
ATOM 697 N N . LYS A 1 92 ? -4.253 8.083 20.164 1.00 86.69 92 LYS A N 1
ATOM 698 C CA . LYS A 1 92 ? -5.179 7.617 21.205 1.00 86.69 92 LYS A CA 1
ATOM 699 C C . LYS A 1 92 ? -6.503 8.373 21.157 1.00 86.69 92 LYS A C 1
ATOM 701 O O . LYS A 1 92 ? -7.552 7.742 21.101 1.00 86.69 92 LYS A O 1
ATOM 706 N N . ARG A 1 93 ? -6.455 9.707 21.086 1.00 88.81 93 ARG A N 1
ATOM 707 C CA . ARG A 1 93 ? -7.658 10.539 20.935 1.00 88.81 93 ARG A CA 1
ATOM 708 C C . ARG A 1 93 ? -8.449 10.160 19.681 1.00 88.81 93 ARG A C 1
ATOM 710 O O . ARG A 1 93 ? -9.663 10.014 19.744 1.00 88.81 93 ARG A O 1
ATOM 717 N N . LEU A 1 94 ? -7.771 9.979 18.549 1.00 87.75 94 LEU A N 1
ATOM 718 C CA . LEU A 1 94 ? -8.405 9.569 17.298 1.00 87.75 94 LEU A CA 1
ATOM 719 C C . LEU A 1 94 ? -9.023 8.171 17.416 1.00 87.75 94 LEU A C 1
ATOM 721 O O . LEU A 1 94 ? -10.159 7.981 17.004 1.00 87.75 94 LEU A O 1
ATOM 725 N N . SER A 1 95 ? -8.321 7.216 18.024 1.00 87.25 95 SER A N 1
ATOM 726 C CA . SER A 1 95 ? -8.849 5.879 18.304 1.00 87.25 95 SER A CA 1
ATOM 727 C C . SER A 1 95 ? -10.111 5.934 19.170 1.00 87.25 95 SER A C 1
ATOM 729 O O . SER A 1 95 ? -11.095 5.269 18.861 1.00 87.25 95 SER A O 1
ATOM 731 N N . GLU A 1 96 ? -10.120 6.745 20.230 1.00 88.75 96 GLU A N 1
ATOM 732 C CA . GLU A 1 96 ? -11.297 6.949 21.084 1.00 88.75 96 GLU A CA 1
ATOM 733 C C . GLU A 1 96 ? -12.464 7.565 20.302 1.00 88.75 96 GLU A C 1
ATOM 735 O O . GLU A 1 96 ? -13.601 7.118 20.445 1.00 88.75 96 GLU A O 1
ATOM 740 N N . MET A 1 97 ? -12.194 8.542 19.432 1.00 88.56 97 MET A N 1
ATOM 741 C CA . MET A 1 97 ? -13.210 9.131 18.557 1.00 88.56 97 MET A CA 1
ATOM 742 C C . MET A 1 97 ? -13.768 8.118 17.553 1.00 88.56 97 MET A C 1
ATOM 744 O O . MET A 1 97 ? -14.971 8.113 17.318 1.00 88.56 97 MET A O 1
ATOM 748 N N . LEU A 1 98 ? -12.920 7.260 16.976 1.00 85.88 98 LEU A N 1
ATOM 749 C CA . LEU A 1 98 ? -13.329 6.213 16.035 1.00 85.88 98 LEU A CA 1
ATOM 750 C C . LEU A 1 98 ? -14.197 5.146 16.712 1.00 85.88 98 LEU A C 1
ATOM 752 O O . LEU A 1 98 ? -15.201 4.725 16.142 1.00 85.88 98 LEU A O 1
ATOM 756 N N . LEU A 1 99 ? -13.843 4.741 17.934 1.00 84.38 99 LEU A N 1
ATOM 757 C CA . LEU A 1 99 ? -14.619 3.774 18.714 1.00 84.38 99 LEU A CA 1
ATOM 758 C C . LEU A 1 99 ? -15.966 4.329 19.188 1.00 84.38 99 LEU A C 1
ATOM 760 O O . LEU A 1 99 ? -16.929 3.574 19.286 1.00 84.38 99 LEU A O 1
ATOM 764 N N . ASN A 1 100 ? -16.041 5.634 19.457 1.00 89.44 100 ASN A N 1
ATOM 765 C CA . ASN A 1 100 ? -17.257 6.312 19.914 1.00 89.44 100 ASN A CA 1
ATOM 766 C C . ASN A 1 100 ? -17.979 7.069 18.789 1.00 89.44 100 ASN A C 1
ATOM 768 O O . ASN A 1 100 ? -18.711 8.023 19.058 1.00 89.44 100 ASN A O 1
ATOM 772 N N . GLN A 1 101 ? -17.777 6.687 17.523 1.00 89.81 101 GLN A N 1
ATOM 773 C CA . GLN A 1 101 ? -18.524 7.313 16.438 1.00 89.81 101 GLN A CA 1
ATOM 774 C C . GLN A 1 101 ? -20.035 7.103 16.633 1.00 89.81 101 GLN A C 1
ATOM 776 O O . GLN A 1 101 ? -20.469 5.996 16.955 1.00 89.81 101 GLN A O 1
ATOM 781 N N . PRO A 1 102 ? -20.860 8.140 16.389 1.00 92.12 102 PRO A N 1
ATOM 782 C CA . PRO A 1 102 ? -22.309 8.080 16.606 1.00 92.12 102 PRO A CA 1
ATOM 783 C C . PRO A 1 102 ? -23.016 7.060 15.700 1.00 92.12 102 PRO A C 1
ATOM 785 O O . PRO A 1 102 ? -24.147 6.666 15.968 1.00 92.12 102 PRO A O 1
ATOM 788 N N . VAL A 1 103 ? -22.360 6.628 14.619 1.00 90.94 103 VAL A N 1
ATOM 789 C CA . VAL A 1 103 ? -22.830 5.576 13.717 1.00 90.94 103 VAL A CA 1
ATOM 790 C C . VAL A 1 103 ? -21.757 4.496 13.656 1.00 90.94 103 VAL A C 1
ATOM 792 O O . VAL A 1 103 ? -20.596 4.794 13.384 1.00 90.94 103 VAL A O 1
ATOM 795 N N . SER A 1 104 ? -22.142 3.236 13.881 1.00 87.69 104 SER A N 1
ATOM 796 C CA . SER A 1 104 ? -21.197 2.119 13.799 1.00 87.69 104 SER A CA 1
ATOM 797 C C . SER A 1 104 ? -20.630 1.977 12.383 1.00 87.69 104 SER A C 1
ATOM 799 O O . SER A 1 104 ? -21.357 2.129 11.399 1.00 87.69 104 SER A O 1
ATOM 801 N N . ALA A 1 105 ? -19.349 1.615 12.265 1.00 86.31 105 ALA A N 1
ATOM 802 C CA . ALA A 1 105 ? -18.689 1.424 10.969 1.00 86.31 105 ALA A CA 1
ATOM 803 C C . ALA A 1 105 ? -19.438 0.425 10.063 1.00 86.31 105 ALA A C 1
ATOM 805 O O . ALA A 1 105 ? -19.560 0.646 8.860 1.00 86.31 105 ALA A O 1
ATOM 806 N N . LYS A 1 106 ? -20.019 -0.635 10.649 1.00 87.25 106 LYS A N 1
ATOM 807 C CA . LYS A 1 106 ? -20.869 -1.599 9.933 1.00 87.25 106 LYS A CA 1
ATOM 808 C C . LYS A 1 106 ? -22.097 -0.922 9.327 1.00 87.25 106 LYS A C 1
ATOM 810 O O . LYS A 1 106 ? -22.407 -1.141 8.161 1.00 87.25 106 LYS A O 1
ATOM 815 N N . GLN A 1 107 ? -22.804 -0.112 10.110 1.00 93.12 107 GLN A N 1
ATOM 816 C CA . GLN A 1 107 ? -24.009 0.553 9.630 1.00 93.12 107 GLN A CA 1
ATOM 817 C C . GLN A 1 107 ? -23.690 1.660 8.627 1.00 93.12 107 GLN A C 1
ATOM 819 O O . GLN A 1 107 ? -24.439 1.846 7.672 1.00 93.12 107 GLN A O 1
ATOM 824 N N . LEU A 1 108 ? -22.568 2.356 8.809 1.00 91.75 108 LEU A N 1
ATOM 825 C CA . LEU A 1 108 ? -22.063 3.329 7.851 1.00 91.75 108 LEU A CA 1
ATOM 826 C C . LEU A 1 108 ? -21.772 2.664 6.497 1.00 91.75 108 LEU A C 1
ATOM 828 O O . LEU A 1 108 ? -22.251 3.143 5.473 1.00 91.75 108 LEU A O 1
ATOM 832 N N . LEU A 1 109 ? -21.071 1.524 6.502 1.00 92.25 109 LEU A N 1
ATOM 833 C CA . LEU A 1 109 ? -20.808 0.727 5.301 1.00 92.25 109 LEU A CA 1
ATOM 834 C C . LEU A 1 109 ? -22.111 0.311 4.608 1.00 92.25 109 LEU A C 1
ATOM 836 O O . LEU A 1 109 ? -22.272 0.574 3.421 1.00 92.25 109 LEU A O 1
ATOM 840 N N . ILE A 1 110 ? -23.056 -0.280 5.350 1.00 95.38 110 ILE A N 1
ATOM 841 C CA . ILE A 1 110 ? -24.353 -0.706 4.799 1.00 95.38 110 ILE A CA 1
ATOM 842 C C . ILE A 1 110 ? -25.084 0.482 4.167 1.00 95.38 110 ILE A C 1
ATOM 844 O O . ILE A 1 110 ? -25.508 0.383 3.022 1.00 95.38 110 ILE A O 1
ATOM 848 N N . ARG A 1 111 ? -25.156 1.633 4.849 1.00 94.19 111 ARG A N 1
ATOM 849 C CA . ARG A 1 111 ? -25.809 2.838 4.313 1.00 94.19 111 ARG A CA 1
ATOM 850 C C . ARG A 1 111 ? -25.122 3.374 3.061 1.00 94.19 111 ARG A C 1
ATOM 852 O O . ARG A 1 111 ? -25.812 3.794 2.138 1.00 94.19 111 ARG A O 1
ATOM 859 N N . HIS A 1 112 ? -23.789 3.362 2.998 1.00 92.31 112 HIS A N 1
ATOM 860 C CA . HIS A 1 112 ? -23.069 3.753 1.784 1.00 92.31 112 HIS A CA 1
ATOM 861 C C . HIS A 1 112 ? -23.320 2.776 0.634 1.00 92.31 112 HIS A C 1
ATOM 863 O O . HIS A 1 112 ? -23.511 3.218 -0.499 1.00 92.31 112 HIS A O 1
ATOM 869 N N . CYS A 1 113 ? -23.368 1.472 0.912 1.00 91.69 113 CYS A N 1
ATOM 870 C CA . CYS A 1 113 ? -23.716 0.457 -0.078 1.00 91.69 113 CYS A CA 1
ATOM 871 C C . CYS A 1 113 ? -25.158 0.617 -0.570 1.00 91.69 113 CYS A C 1
ATOM 873 O O . CYS A 1 113 ? -25.371 0.623 -1.774 1.00 91.69 113 CYS A O 1
ATOM 875 N N . GLU A 1 114 ? -26.132 0.815 0.319 1.00 96.00 114 GLU A N 1
ATOM 876 C CA . GLU A 1 114 ? -27.538 1.063 -0.030 1.00 96.00 114 GLU A CA 1
ATOM 877 C C . GLU A 1 114 ? -27.709 2.358 -0.826 1.00 96.00 114 GLU A C 1
ATOM 879 O O . GLU A 1 114 ? -28.403 2.376 -1.839 1.00 96.00 114 GLU A O 1
ATOM 884 N N . PHE A 1 115 ? -27.041 3.437 -0.412 1.00 94.44 115 PHE A N 1
ATOM 885 C CA . PHE A 1 115 ? -27.020 4.698 -1.149 1.00 94.44 115 PHE A CA 1
ATOM 886 C C . PHE A 1 115 ? -26.449 4.499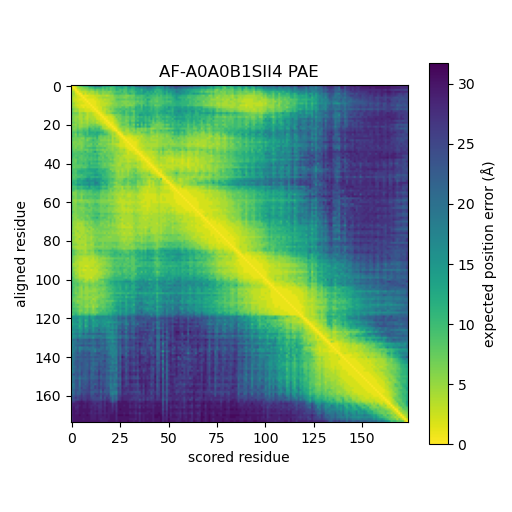 -2.557 1.00 94.44 115 PHE A C 1
ATOM 888 O O . PHE A 1 115 ? -27.064 4.902 -3.541 1.00 94.44 115 PHE A O 1
ATOM 895 N N . THR A 1 116 ? -25.307 3.821 -2.665 1.00 90.19 116 THR A N 1
ATOM 896 C CA . THR A 1 116 ? -24.669 3.537 -3.957 1.00 90.19 116 THR A CA 1
ATOM 897 C C . THR A 1 116 ? -25.524 2.598 -4.809 1.00 90.19 116 THR A C 1
ATOM 899 O O . THR A 1 116 ? -25.615 2.793 -6.012 1.00 90.19 116 THR A O 1
ATOM 902 N N . ALA A 1 117 ? -26.207 1.616 -4.217 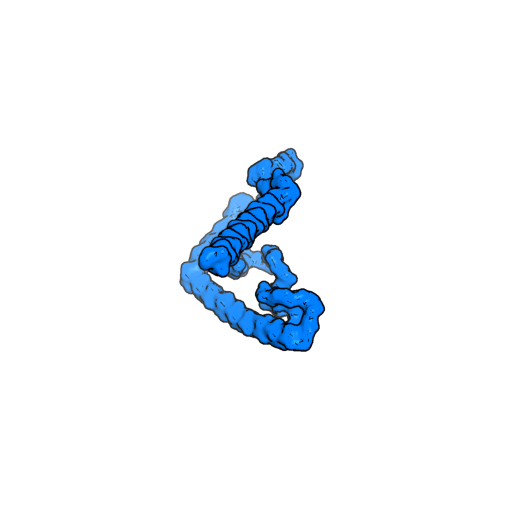1.00 93.38 117 ALA A N 1
ATOM 903 C CA . ALA A 1 117 ? -27.127 0.734 -4.933 1.00 93.38 117 ALA A CA 1
ATOM 904 C C . ALA A 1 117 ? -28.374 1.486 -5.428 1.00 93.38 117 ALA A C 1
ATOM 906 O O . ALA A 1 117 ? -28.846 1.235 -6.532 1.00 93.38 117 ALA A O 1
ATOM 907 N N . LYS A 1 118 ? -28.885 2.433 -4.633 1.00 94.44 118 LYS A N 1
ATOM 908 C CA . LYS A 1 118 ? -30.078 3.227 -4.951 1.00 94.44 118 LYS A CA 1
ATOM 909 C C . LYS A 1 118 ? -29.823 4.294 -6.014 1.00 94.44 118 LYS A C 1
ATOM 911 O O . LYS A 1 118 ? -30.665 4.493 -6.882 1.00 94.44 118 LYS A O 1
ATOM 916 N N . PHE A 1 119 ? -28.699 5.002 -5.926 1.00 91.75 119 PHE A N 1
ATOM 917 C CA . PHE A 1 119 ? -28.375 6.122 -6.819 1.00 91.75 119 PHE A CA 1
ATOM 918 C C . PHE A 1 119 ? -27.371 5.751 -7.915 1.00 91.75 119 PHE A C 1
ATOM 920 O O . PHE A 1 119 ? -27.175 6.511 -8.860 1.00 91.75 119 PHE A O 1
ATOM 927 N N . GLY A 1 120 ? -26.758 4.572 -7.824 1.00 85.25 120 GLY A N 1
ATOM 928 C CA . GLY A 1 120 ? -25.820 4.071 -8.813 1.00 85.25 120 GLY A CA 1
ATOM 929 C C . GLY A 1 120 ? -24.558 4.927 -8.911 1.00 85.25 120 GLY A C 1
ATOM 930 O O . GLY A 1 120 ? -23.937 5.308 -7.917 1.00 85.25 120 GLY A O 1
ATOM 931 N N . ARG A 1 121 ? -24.142 5.196 -10.150 1.00 78.44 121 ARG A N 1
ATOM 932 C CA . ARG A 1 121 ? -22.914 5.933 -10.460 1.00 78.44 121 ARG A CA 1
ATOM 933 C C . ARG A 1 121 ? -23.083 7.417 -10.140 1.00 78.44 121 ARG A C 1
ATOM 935 O O . ARG A 1 121 ? -23.906 8.095 -10.744 1.00 78.44 121 ARG A O 1
ATOM 942 N N . MET A 1 122 ? -22.235 7.939 -9.260 1.00 82.19 122 MET A N 1
ATOM 943 C CA . MET A 1 122 ? -22.087 9.381 -9.069 1.00 82.19 122 MET A CA 1
ATOM 944 C C . MET A 1 122 ? -21.085 9.922 -10.102 1.00 82.19 122 MET A C 1
ATOM 946 O O . MET A 1 122 ? -19.937 9.478 -10.083 1.00 82.19 122 MET A O 1
ATOM 950 N N . PRO A 1 123 ? -21.457 10.877 -10.976 1.00 75.19 123 PRO A N 1
ATOM 951 C CA . PRO A 1 123 ? -20.580 11.370 -12.046 1.00 75.19 123 PRO A CA 1
ATOM 952 C C . PRO A 1 123 ? -19.281 12.005 -11.524 1.00 75.19 123 PRO A C 1
ATOM 954 O O . PRO A 1 123 ? -18.261 11.944 -12.195 1.00 75.19 123 PRO A O 1
ATOM 957 N N . ASN A 1 124 ? -19.286 12.524 -10.292 1.00 78.50 124 ASN A N 1
ATOM 958 C CA . ASN A 1 124 ? -18.099 13.086 -9.635 1.00 78.50 124 ASN A CA 1
ATOM 959 C C . ASN A 1 124 ? -17.152 12.027 -9.034 1.00 78.50 124 ASN A C 1
ATOM 961 O O . ASN A 1 124 ? -16.018 12.353 -8.697 1.00 78.50 124 ASN A O 1
ATOM 965 N N . LEU A 1 125 ? -17.610 10.780 -8.859 1.00 75.12 125 LEU A N 1
ATOM 966 C CA . LEU A 1 125 ? -16.776 9.645 -8.430 1.00 75.12 125 LEU A CA 1
ATOM 967 C C . LEU A 1 125 ? -16.368 8.762 -9.618 1.00 75.12 125 LEU A C 1
ATOM 969 O O . LEU A 1 125 ? -15.730 7.725 -9.427 1.00 75.12 125 LEU A O 1
ATOM 973 N N . ASP A 1 126 ? -16.735 9.149 -10.841 1.00 73.94 126 ASP A N 1
ATOM 974 C CA . ASP A 1 126 ? -16.190 8.520 -12.031 1.00 73.94 126 ASP 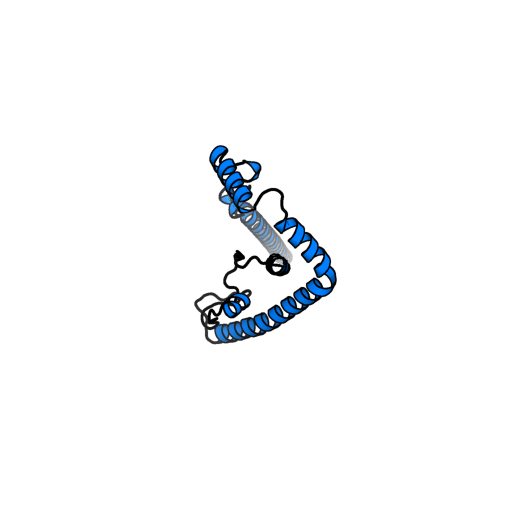A CA 1
ATOM 975 C C . ASP A 1 126 ? -14.797 9.109 -12.306 1.00 73.94 126 ASP A C 1
ATOM 977 O O . ASP A 1 126 ? -14.693 10.305 -12.590 1.00 73.94 126 ASP A O 1
ATOM 981 N N . PRO A 1 127 ? -13.705 8.330 -12.188 1.00 74.56 127 PRO A N 1
ATOM 982 C CA . PRO A 1 127 ? -12.392 8.828 -12.564 1.00 74.56 127 PRO A CA 1
ATOM 983 C C . PRO A 1 127 ? -12.413 9.274 -14.029 1.00 74.56 127 PRO A C 1
ATOM 985 O O . PRO A 1 127 ? -12.729 8.489 -14.923 1.00 74.56 127 PRO A O 1
ATOM 988 N N . TYR A 1 128 ? -12.002 10.522 -14.277 1.00 71.50 128 TYR A N 1
ATOM 989 C CA . TYR A 1 128 ? -12.009 11.150 -15.607 1.00 71.50 128 TYR A CA 1
ATOM 990 C C . TYR A 1 128 ? -11.274 10.320 -16.674 1.00 71.50 128 TYR A C 1
ATOM 992 O O . TYR A 1 128 ? -11.617 10.359 -17.852 1.00 71.50 128 TYR A O 1
ATOM 1000 N N . GLY A 1 129 ? -10.323 9.480 -16.248 1.00 74.69 129 GLY A N 1
ATOM 1001 C CA . GLY A 1 129 ? -9.631 8.517 -17.103 1.00 74.69 129 GLY A CA 1
ATOM 1002 C C . GLY A 1 129 ? -10.546 7.550 -17.869 1.00 74.69 129 GLY A C 1
ATOM 1003 O O . GLY A 1 129 ? -10.136 7.055 -18.911 1.00 74.69 129 GLY A O 1
ATOM 1004 N N . ARG A 1 130 ? -11.783 7.305 -17.411 1.00 70.25 130 ARG A N 1
ATOM 1005 C CA . ARG A 1 130 ? -12.758 6.437 -18.099 1.00 70.25 130 ARG A CA 1
ATOM 1006 C C . ARG A 1 130 ? -13.407 7.100 -19.320 1.00 70.25 130 ARG A C 1
ATOM 1008 O O . ARG A 1 130 ? -13.903 6.398 -20.193 1.00 70.25 130 ARG A O 1
ATOM 1015 N N . GLN A 1 131 ? -13.419 8.431 -19.374 1.00 75.44 131 GLN A N 1
ATOM 1016 C CA . GLN A 1 131 ? -13.991 9.209 -20.480 1.00 75.44 131 GLN A CA 1
ATOM 1017 C C . GLN A 1 131 ? -12.937 9.598 -21.529 1.00 75.44 131 GLN A C 1
ATOM 1019 O O . GLN A 1 131 ? -13.276 10.183 -22.555 1.00 75.44 131 GLN A O 1
ATOM 1024 N N . LEU A 1 132 ? -11.661 9.279 -21.283 1.00 80.44 132 LEU A N 1
ATOM 1025 C CA . LEU A 1 132 ? -10.584 9.546 -22.227 1.00 80.44 132 LEU A CA 1
ATOM 1026 C C . LEU A 1 132 ? -10.682 8.607 -23.431 1.00 80.44 132 LEU A C 1
ATOM 1028 O O . LEU A 1 132 ? -10.924 7.407 -23.298 1.00 80.44 132 LEU A O 1
ATOM 1032 N N . SER A 1 133 ? -10.447 9.159 -24.621 1.00 81.38 133 SER A N 1
ATOM 1033 C CA . SER A 1 133 ? -10.296 8.354 -25.834 1.00 81.38 133 SER A CA 1
ATOM 1034 C C . SER A 1 133 ? -9.085 7.423 -25.711 1.00 81.38 133 SER A C 1
ATOM 1036 O O . SER A 1 133 ? -8.116 7.752 -25.029 1.00 81.38 133 SER A O 1
ATOM 1038 N N . PHE A 1 134 ? -9.099 6.282 -26.407 1.00 82.75 134 PHE A N 1
ATOM 1039 C CA . PHE A 1 134 ? -7.981 5.326 -26.408 1.00 82.75 134 PHE A CA 1
ATOM 1040 C C . PHE A 1 134 ? -6.624 6.002 -26.688 1.00 82.75 134 PHE A C 1
ATOM 1042 O O . PHE A 1 134 ? -5.623 5.682 -26.052 1.00 82.75 134 PHE A O 1
ATOM 1049 N N . VAL A 1 135 ? -6.612 6.994 -27.587 1.00 83.38 135 VAL A N 1
ATOM 1050 C CA . VAL A 1 135 ? -5.421 7.776 -27.953 1.00 83.38 135 VAL A CA 1
ATOM 1051 C C . VAL A 1 135 ? -4.883 8.579 -26.765 1.00 83.38 135 VAL A C 1
ATOM 1053 O O . VAL A 1 135 ? -3.688 8.520 -26.490 1.00 83.38 135 VAL A O 1
ATOM 1056 N N . GLN A 1 136 ? -5.756 9.279 -26.037 1.00 77.69 136 GLN A N 1
ATOM 1057 C CA . GLN A 1 136 ? -5.387 10.084 -24.865 1.00 77.69 136 GLN A CA 1
ATOM 1058 C C . GLN A 1 136 ? -5.042 9.217 -23.654 1.00 77.69 136 GLN A C 1
ATOM 1060 O O . GLN A 1 136 ? -4.119 9.530 -22.908 1.00 77.69 136 GLN A O 1
ATOM 1065 N N . TYR A 1 137 ? -5.765 8.112 -23.465 1.00 83.44 137 TYR A N 1
ATOM 1066 C CA . TYR A 1 137 ? -5.536 7.182 -22.363 1.00 83.44 137 TYR A CA 1
ATOM 1067 C C . TYR A 1 137 ? -4.126 6.574 -22.415 1.00 83.44 137 TYR A C 1
ATOM 1069 O O . TYR A 1 137 ? -3.470 6.454 -21.383 1.00 83.44 137 TYR A O 1
ATOM 1077 N N . TYR A 1 138 ? -3.637 6.253 -23.618 1.00 84.44 138 TYR A N 1
ATOM 1078 C CA . TYR A 1 138 ? -2.279 5.748 -23.849 1.00 84.44 138 TYR A CA 1
ATOM 1079 C C . TYR A 1 138 ? -1.248 6.836 -24.198 1.00 84.44 138 TYR A C 1
ATOM 1081 O O . TYR A 1 138 ? -0.111 6.494 -24.518 1.00 84.44 138 TYR A O 1
ATOM 1089 N N . LEU A 1 139 ? -1.610 8.127 -24.136 1.00 83.56 139 LEU A N 1
ATOM 1090 C CA . LEU A 1 139 ? -0.723 9.262 -24.453 1.00 83.56 139 LEU A CA 1
ATOM 1091 C C . LEU A 1 139 ? -0.082 9.174 -25.854 1.00 83.56 139 LEU A C 1
ATOM 1093 O O . LEU A 1 139 ? 1.045 9.621 -26.079 1.00 83.56 139 LEU A O 1
ATOM 1097 N N . ILE A 1 140 ? -0.791 8.569 -26.809 1.00 89.00 140 ILE A N 1
ATOM 1098 C CA . ILE A 1 140 ? -0.305 8.363 -28.180 1.00 89.00 140 ILE A CA 1
ATOM 1099 C C . ILE A 1 140 ? -0.154 9.710 -28.895 1.00 89.00 140 ILE A C 1
ATOM 1101 O O . ILE A 1 140 ? 0.796 9.910 -29.647 1.00 89.00 140 ILE A O 1
ATOM 1105 N N . ASP A 1 141 ? -1.052 10.654 -28.624 1.00 84.44 141 ASP A N 1
ATOM 1106 C CA . ASP A 1 141 ? -0.980 12.039 -29.095 1.00 84.44 141 ASP A CA 1
ATOM 1107 C C . ASP A 1 141 ? 0.308 12.745 -28.638 1.00 84.44 141 ASP A C 1
ATOM 1109 O O . ASP A 1 141 ? 1.005 13.360 -29.448 1.00 84.44 141 ASP A O 1
ATOM 1113 N N . VAL A 1 142 ? 0.676 12.589 -27.366 1.00 89.38 142 VAL A N 1
ATOM 1114 C CA . VAL A 1 142 ? 1.917 13.131 -26.799 1.00 89.38 142 VAL A CA 1
ATOM 1115 C C . VAL A 1 142 ? 3.142 12.443 -27.400 1.00 89.38 142 VAL A C 1
ATOM 1117 O O . VAL A 1 142 ? 4.095 13.117 -27.792 1.00 89.38 142 VAL A O 1
ATOM 1120 N N . ALA A 1 143 ? 3.122 11.115 -27.533 1.00 91.56 143 ALA A N 1
ATOM 1121 C CA . ALA A 1 143 ? 4.217 10.366 -28.145 1.00 91.56 143 ALA A CA 1
ATOM 1122 C C . ALA A 1 143 ? 4.459 10.798 -29.602 1.00 91.56 143 ALA A C 1
ATOM 1124 O O . ALA A 1 143 ? 5.602 11.031 -29.998 1.00 91.56 143 ALA A O 1
ATOM 1125 N N . LEU A 1 144 ? 3.391 10.976 -30.385 1.00 92.00 144 LEU A N 1
ATOM 1126 C CA . LEU A 1 144 ? 3.470 11.439 -31.772 1.00 92.00 144 LEU A CA 1
ATOM 1127 C C . LEU A 1 144 ? 3.991 12.877 -31.880 1.00 92.00 144 LEU A C 1
ATOM 1129 O O . LEU A 1 144 ? 4.794 13.165 -32.769 1.00 92.00 144 LEU A O 1
ATOM 1133 N N . ALA A 1 145 ? 3.590 13.772 -30.974 1.00 92.38 145 ALA A N 1
ATOM 1134 C CA . ALA A 1 145 ? 4.118 15.134 -30.923 1.00 92.38 145 ALA A CA 1
ATOM 1135 C C . ALA A 1 145 ? 5.624 15.157 -30.609 1.00 92.38 145 ALA A C 1
ATOM 1137 O O . ALA A 1 145 ? 6.383 15.880 -31.249 1.00 92.38 145 ALA A O 1
ATOM 1138 N N . VAL A 1 146 ? 6.084 14.324 -29.673 1.00 94.38 146 VAL A N 1
ATOM 1139 C CA . VAL A 1 146 ? 7.515 14.209 -29.354 1.00 94.38 146 VAL A CA 1
ATOM 1140 C C . VAL A 1 146 ? 8.294 13.647 -30.546 1.00 94.38 146 VAL A C 1
ATOM 1142 O O . VAL A 1 146 ? 9.309 14.221 -30.939 1.00 94.38 146 VAL A O 1
ATOM 1145 N N . ILE A 1 147 ? 7.808 12.569 -31.169 1.00 94.75 147 ILE A N 1
ATOM 1146 C CA . ILE A 1 147 ? 8.453 11.958 -32.341 1.00 94.75 147 ILE A CA 1
ATOM 1147 C C . ILE A 1 147 ? 8.539 12.955 -33.504 1.00 94.75 147 ILE A C 1
ATOM 1149 O O . ILE A 1 147 ? 9.584 13.049 -34.148 1.00 94.75 147 ILE A O 1
ATOM 1153 N N . SER A 1 148 ? 7.483 13.732 -33.762 1.00 93.06 148 SER A N 1
ATOM 1154 C CA . SER A 1 148 ? 7.485 14.714 -34.851 1.00 93.06 148 SER A CA 1
ATOM 1155 C C . SER A 1 148 ? 8.497 15.837 -34.617 1.00 93.06 148 SER A C 1
ATOM 1157 O O . SER A 1 148 ? 9.232 16.185 -35.540 1.00 93.06 148 SER A O 1
ATOM 1159 N N . ILE A 1 149 ? 8.627 16.333 -33.381 1.00 94.81 149 ILE A N 1
ATOM 1160 C CA . ILE A 1 149 ? 9.662 17.307 -33.007 1.00 94.81 149 ILE A CA 1
ATOM 1161 C C . ILE A 1 149 ? 11.058 16.730 -33.263 1.00 94.81 149 ILE A C 1
ATOM 1163 O O . ILE A 1 149 ? 11.884 17.387 -33.897 1.00 94.81 149 ILE A O 1
ATOM 1167 N N . PHE A 1 150 ? 11.319 15.490 -32.837 1.00 94.56 150 PHE A N 1
ATOM 1168 C CA . PHE A 1 150 ? 12.604 14.830 -33.085 1.00 94.56 150 PHE A CA 1
ATOM 1169 C C . PHE A 1 150 ? 12.911 14.692 -34.582 1.00 94.56 150 PHE A C 1
ATOM 1171 O O . PHE A 1 150 ? 14.027 14.995 -35.005 1.00 94.56 150 PHE A O 1
ATOM 1178 N N . ILE A 1 151 ? 11.931 14.296 -35.399 1.00 94.44 151 ILE A N 1
ATOM 1179 C CA . ILE A 1 151 ? 12.093 14.191 -36.856 1.00 94.44 151 ILE A CA 1
ATOM 1180 C C . ILE A 1 151 ? 12.404 15.561 -37.466 1.00 94.44 151 ILE A C 1
ATOM 1182 O O . ILE A 1 151 ? 13.337 15.668 -38.257 1.00 94.44 151 ILE A O 1
ATOM 1186 N N . VAL A 1 152 ? 11.680 16.616 -37.080 1.00 94.88 152 VAL A N 1
ATOM 1187 C CA . VAL A 1 152 ? 11.911 17.978 -37.588 1.00 94.88 152 VAL A CA 1
ATOM 1188 C C . VAL A 1 152 ? 13.316 18.462 -37.241 1.00 94.88 152 VAL A C 1
ATOM 1190 O O . VAL A 1 152 ? 14.011 18.974 -38.118 1.00 94.88 152 VAL A O 1
ATOM 1193 N N . VAL A 1 153 ? 13.772 18.251 -36.004 1.00 93.94 153 VAL A N 1
ATOM 1194 C CA . VAL A 1 153 ? 15.139 18.598 -35.588 1.00 93.94 153 VAL A CA 1
ATOM 1195 C C . VAL A 1 153 ? 16.167 17.851 -36.437 1.00 93.94 153 VAL A C 1
ATOM 1197 O O . VAL A 1 153 ? 17.070 18.478 -36.986 1.00 93.94 153 VAL A O 1
ATOM 1200 N N . ILE A 1 154 ? 16.002 16.539 -36.628 1.00 93.38 154 ILE A N 1
ATOM 1201 C CA . ILE A 1 154 ? 16.899 15.735 -37.470 1.00 93.38 154 ILE A CA 1
ATOM 1202 C C . ILE A 1 154 ? 16.885 16.238 -38.920 1.00 93.38 154 ILE A C 1
ATOM 1204 O O . ILE A 1 154 ? 17.947 16.406 -39.518 1.00 93.38 154 ILE A O 1
ATOM 1208 N N . CYS A 1 155 ? 15.715 16.532 -39.489 1.00 92.38 155 CYS A N 1
ATOM 1209 C CA . CYS A 1 155 ? 15.586 17.069 -40.842 1.00 92.38 155 CYS A CA 1
ATOM 1210 C C . CYS A 1 155 ? 16.277 18.429 -40.989 1.00 92.38 155 CYS A C 1
ATOM 1212 O O . CYS A 1 155 ? 16.978 18.639 -41.978 1.00 92.38 155 CYS A O 1
ATOM 1214 N N . ILE A 1 156 ? 16.134 19.329 -40.011 1.00 92.62 156 ILE A N 1
ATOM 1215 C CA . ILE A 1 156 ? 16.822 20.626 -39.989 1.00 92.62 156 ILE A CA 1
ATOM 1216 C C . ILE A 1 156 ? 18.335 20.420 -39.889 1.00 92.62 156 ILE A C 1
ATOM 1218 O O . ILE A 1 156 ? 19.076 21.010 -40.672 1.00 92.62 156 ILE A O 1
ATOM 1222 N N . CYS A 1 157 ? 18.809 19.545 -39.000 1.00 90.00 157 CYS A N 1
ATOM 1223 C CA . CYS A 1 157 ? 20.228 19.209 -38.890 1.00 90.00 15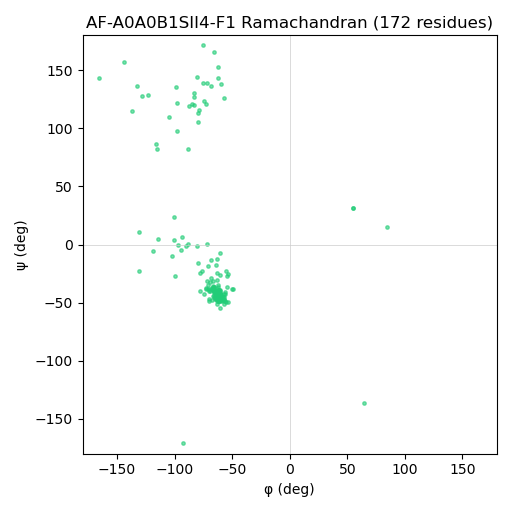7 CYS A CA 1
ATOM 1224 C C . CYS A 1 157 ? 20.781 18.665 -40.215 1.00 90.00 157 CYS A C 1
ATOM 1226 O O . CYS A 1 157 ? 21.807 19.142 -40.694 1.00 90.00 157 CYS A O 1
ATOM 1228 N N . VAL A 1 158 ? 20.084 17.721 -40.856 1.00 91.00 158 VAL A N 1
ATOM 1229 C CA . VAL A 1 158 ? 20.479 17.167 -42.161 1.00 91.00 158 VAL A CA 1
ATOM 1230 C C . VAL A 1 158 ? 20.434 18.235 -43.252 1.00 91.00 158 VAL A C 1
ATOM 1232 O O . VAL A 1 158 ? 21.329 18.272 -44.094 1.00 91.00 158 VAL A O 1
ATOM 1235 N N . PHE A 1 159 ? 19.435 19.118 -43.253 1.00 88.75 159 PHE A N 1
ATOM 1236 C CA . PHE A 1 159 ? 19.334 20.217 -44.211 1.00 88.75 159 PHE A CA 1
ATOM 1237 C C . PHE A 1 159 ? 20.496 21.201 -44.059 1.00 88.75 159 PHE A C 1
ATOM 1239 O O . PHE A 1 159 ? 21.131 21.540 -45.057 1.00 88.75 159 PHE A O 1
ATOM 1246 N N . ILE A 1 160 ? 20.829 21.599 -42.828 1.00 88.56 160 ILE A N 1
ATOM 1247 C CA . ILE A 1 160 ? 21.974 22.467 -42.528 1.00 88.56 160 ILE A CA 1
ATOM 1248 C C . ILE A 1 160 ? 23.274 21.784 -42.956 1.00 88.56 160 ILE A C 1
ATOM 1250 O O . ILE A 1 160 ? 24.043 22.382 -43.700 1.00 88.56 160 ILE A O 1
ATOM 1254 N N . VAL A 1 161 ? 23.493 20.516 -42.592 1.00 86.94 161 VAL A N 1
ATOM 1255 C CA . VAL A 1 161 ? 24.689 19.758 -43.002 1.00 86.94 161 VAL A CA 1
ATOM 1256 C C . VAL A 1 161 ? 24.781 19.653 -44.524 1.00 86.94 161 VAL A C 1
ATOM 1258 O O . VAL A 1 161 ? 25.831 19.943 -45.091 1.00 86.94 161 VAL A O 1
ATOM 1261 N N . ARG A 1 162 ? 23.687 19.324 -45.224 1.00 83.75 162 ARG A N 1
ATOM 1262 C CA . ARG A 1 162 ? 23.658 19.291 -46.696 1.00 83.75 162 ARG A CA 1
ATOM 1263 C C . ARG A 1 162 ? 23.945 20.657 -47.307 1.00 83.75 162 ARG A C 1
ATOM 1265 O O . ARG A 1 162 ? 24.659 20.726 -48.309 1.00 83.75 162 ARG A O 1
ATOM 1272 N N . ARG A 1 163 ? 23.417 21.738 -46.727 1.00 79.81 163 ARG A N 1
ATOM 1273 C CA . ARG A 1 163 ? 23.665 23.115 -47.174 1.00 79.81 163 ARG A CA 1
ATOM 1274 C C . ARG A 1 163 ? 25.131 23.501 -46.966 1.00 79.81 163 ARG A C 1
ATOM 1276 O O . ARG A 1 163 ? 25.726 24.039 -47.895 1.00 79.81 163 ARG A O 1
ATOM 1283 N N . CYS A 1 164 ? 25.716 23.161 -45.819 1.00 76.50 164 CYS A N 1
ATOM 1284 C CA . CYS A 1 164 ? 27.130 23.368 -45.507 1.00 76.50 164 CYS A CA 1
ATOM 1285 C C . CYS A 1 164 ? 28.036 22.559 -46.448 1.00 76.50 164 CYS A C 1
ATOM 1287 O O . CYS A 1 164 ? 28.881 23.148 -47.112 1.00 76.50 164 CYS A O 1
ATOM 1289 N N . CYS A 1 165 ? 27.807 21.252 -46.616 1.00 72.56 165 CYS A N 1
ATOM 1290 C CA . CYS A 1 165 ? 28.584 20.415 -47.537 1.00 72.56 165 CYS A CA 1
ATOM 1291 C C . CYS A 1 165 ? 28.456 20.874 -49.001 1.00 72.56 165 CYS A C 1
ATOM 1293 O O . CYS A 1 165 ? 29.448 20.892 -49.725 1.00 72.56 165 CYS A O 1
ATOM 1295 N N . SER A 1 166 ? 27.267 21.300 -49.444 1.00 63.06 166 SER A N 1
ATOM 1296 C CA . SER A 1 166 ? 27.071 21.817 -50.809 1.00 63.06 166 SER A CA 1
ATOM 1297 C C . SER A 1 166 ? 27.712 23.196 -51.018 1.00 63.06 166 SER A C 1
ATOM 1299 O O . SER A 1 166 ? 28.166 23.493 -52.121 1.00 63.06 166 SER A O 1
ATOM 1301 N N . ALA A 1 167 ? 27.778 24.035 -49.978 1.00 59.91 167 ALA A N 1
ATOM 1302 C CA . ALA A 1 167 ? 28.474 25.322 -50.018 1.00 59.91 167 ALA A CA 1
ATOM 1303 C C . ALA A 1 167 ? 30.002 25.144 -50.082 1.00 59.91 167 ALA A C 1
ATOM 1305 O O . ALA A 1 167 ? 30.659 25.813 -50.876 1.00 59.91 167 ALA A O 1
ATOM 1306 N N . THR A 1 168 ? 30.563 24.186 -49.335 1.00 55.69 168 THR A N 1
ATOM 1307 C CA . THR A 1 168 ? 31.997 23.855 -49.396 1.00 55.69 168 THR A CA 1
ATOM 1308 C C . THR A 1 168 ? 32.399 23.267 -50.753 1.00 55.69 168 THR A C 1
ATOM 1310 O O . THR A 1 168 ? 33.471 23.581 -51.259 1.00 55.69 168 THR A O 1
ATOM 1313 N N . VAL A 1 169 ? 31.537 22.459 -51.385 1.00 55.84 169 VAL A N 1
ATOM 1314 C CA . VAL A 1 169 ? 31.777 21.936 -52.746 1.00 55.84 169 VAL A CA 1
ATOM 1315 C C . VAL A 1 169 ? 31.750 23.051 -53.796 1.00 55.84 169 VAL A C 1
ATOM 1317 O O . VAL A 1 169 ? 32.543 23.012 -54.734 1.00 55.84 169 VAL A O 1
ATOM 1320 N N . LYS A 1 170 ? 30.889 24.065 -53.635 1.00 50.22 170 LYS A N 1
ATOM 1321 C CA . LYS A 1 170 ? 30.846 25.224 -54.541 1.00 50.22 170 LYS A CA 1
ATOM 1322 C C . LYS A 1 170 ? 32.090 26.110 -54.402 1.00 50.22 170 LYS A C 1
ATOM 1324 O O . LYS A 1 170 ? 32.655 26.494 -55.411 1.00 50.22 170 LYS A O 1
ATOM 1329 N N . SER A 1 171 ? 32.574 26.323 -53.176 1.00 51.66 171 SER A N 1
ATOM 1330 C CA . SER A 1 171 ? 33.794 27.100 -52.895 1.00 51.66 171 SER A CA 1
ATOM 1331 C C . SER A 1 171 ? 35.100 26.436 -53.360 1.00 51.66 171 SER A C 1
ATOM 1333 O O . SER A 1 171 ? 36.136 27.088 -53.341 1.00 51.66 171 SER A O 1
ATOM 1335 N N . LYS A 1 172 ? 35.088 25.145 -53.725 1.00 45.59 172 LYS A N 1
ATOM 1336 C CA . LYS A 1 172 ? 36.271 24.409 -54.212 1.00 45.59 172 LYS A CA 1
ATOM 1337 C C . LYS A 1 172 ? 36.349 24.339 -55.746 1.00 45.59 172 LYS A C 1
ATOM 1339 O O . LYS A 1 172 ? 37.242 23.676 -56.265 1.00 45.59 172 LYS A O 1
ATOM 1344 N N . LYS A 1 173 ? 35.374 24.927 -56.453 1.00 44.22 173 LYS A N 1
ATOM 1345 C CA . LYS A 1 173 ? 35.242 24.897 -57.920 1.00 44.22 173 LYS A CA 1
ATOM 1346 C C . LYS A 1 173 ? 35.417 26.280 -58.575 1.00 44.22 173 LYS A C 1
ATOM 1348 O O . LYS A 1 173 ? 35.255 26.361 -59.790 1.00 44.22 173 LYS A O 1
ATOM 1353 N N . ASP A 1 174 ? 35.751 27.299 -57.782 1.00 42.09 174 ASP A N 1
ATOM 1354 C CA . ASP A 1 174 ? 36.235 28.611 -58.232 1.00 42.09 174 ASP A CA 1
ATOM 1355 C C . ASP A 1 174 ? 37.759 28.684 -58.047 1.00 42.09 174 ASP A C 1
ATOM 1357 O O . ASP A 1 174 ? 38.243 28.175 -57.005 1.00 42.09 174 ASP A O 1
#

Nearest PDB structures (foldseek):
  6hel-assembly1_A-2  TM=3.688E-01  e=6.751E+00  Homo sapiens

Secondary structure (DSSP, 8-state):
--THHHHHHHHTT-S--------S--HHHHHHTTPPP-TTTSPPTT----S---HHHHHHHHHHHHHHHHHHHHHHHHHHHHHHHHTHHHHHHHHHHHHT-SS-HHHHHHHHHHHHHHH---GGGS-GGGSS-HHHHTTHHHHHHHHHHHHHHHHHHHHHHHHHHHHHHHHT--

Solvent-accessible surface area (backbone atoms only — not comparable to full-atom values): 10328 Å² total; per-residue (Å²): 133,78,68,67,62,58,59,32,35,60,73,54,68,52,90,78,82,86,85,86,77,95,67,98,52,58,61,66,58,38,48,72,75,70,43,86,78,57,44,74,51,49,54,35,87,84,52,90,59,57,69,83,57,53,75,68,52,27,54,52,33,40,51,50,39,56,54,44,44,58,49,49,54,52,51,53,50,51,52,51,51,53,39,56,74,75,38,42,70,58,40,49,53,50,22,52,50,63,75,63,42,96,61,52,70,70,59,50,51,52,51,53,49,51,49,40,68,73,67,50,82,53,78,90,76,49,64,68,74,77,76,46,51,74,50,64,67,68,40,46,63,58,52,51,53,53,51,50,53,53,51,50,53,50,51,50,53,51,48,51,50,51,52,52,55,54,49,56,56,55,66,70,75,110

Sequence (174 aa):
MNVCGFGIFELAKIKAAIGVLSVVHLDTVSTAIGEPVIPSYVPGPYSKYGDGMNFIERAKNLLGVVLGQTTFVKVYHSETEAFRKNYARNAKRLSEMLLNQPVSAKQLLIRHCEFTAKFGRMPNLDPYGRQLSFVQYYLIDVALAVISIFIVVICICVFIVRRCCSATVKSKKD

pLDDT: mean 81.76, std 10.15, range [42.09, 96.0]

Organism: Oesophagostomum dentatum (NCBI:txid61180)

InterPro domains:
  IPR002213 UDP-glucuronosyl/UDP-glucosyltransferase [PF00201] (3-78)
  IPR002213 UDP-glucuronosyl/UDP-glucosyltransferase [PF00201] (85-172)
  IPR050271 UDP-glycosyltransferase [PTHR48043] (85-152)

Foldseek 3Di:
DQCLVVVLCVLLVPPDDDDDDDFQDDCLVCVVVVHDDDLQQRAPRPQPDHSDDDPVSSVVRVVCNVVVNVVVVVVNVVSVVVCVVPPVVVSNVVSVCLNPPPDPPVRVVVVVVVVCVVVPDDPVPPPCLVVDDPCVNVVVVVVVVVVVVVVVVVVVVVVVVVVVVVVVVVVVVD

Mean predicted aligned error: 14.48 Å

Radius of gyration: 28.53 Å; Cα contacts (8 Å, |Δi|>4): 84; chains: 1; bounding box: 66×46×80 Å